Protein AF-U5CXN3-F1 (afdb_monomer)

Solvent-accessible surface area (backbone atoms only — not comparable to full-atom values): 7004 Å² total; per-residue (Å²): 109,70,69,60,63,72,71,48,63,73,87,78,48,80,87,65,94,58,96,66,82,81,83,82,73,93,72,92,73,75,80,76,73,97,66,86,78,78,87,73,80,90,79,90,49,74,53,75,70,40,73,66,41,36,50,49,53,31,61,78,68,68,49,44,76,90,44,74,73,43,29,55,50,36,54,48,53,49,50,53,53,49,50,53,54,48,59,60,54,63,76,70,66,82,81,76,74,79,79,85,75,81,134

Secondary structure (DSSP, 8-state):
-HHHHHTS-GGGS---SS---------PPPPPPS-----SPPPP-HHHH-HHHHHHHHHHTT---SSHHHHHHHHHHHHHHHHHHHHHHHTT-------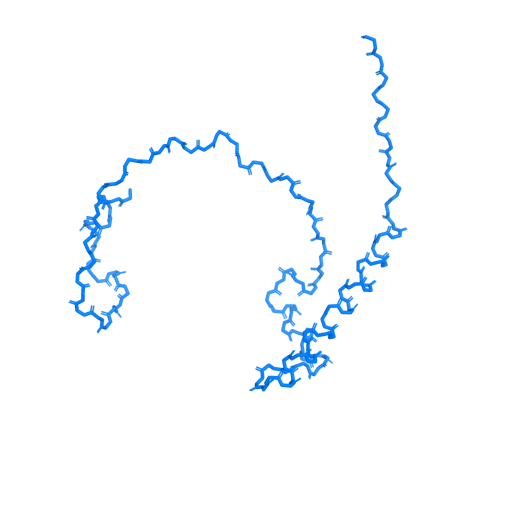----

Sequence (103 aa):
CYEAEQNGDCKNRIPCNRRGRHSFSPVEMNDPPSSTKDKDGILQSEIFYTPQAFLGFCVDNHLQFDTLRREKHSSFVIIDTVHDNFCKSLHCQPLKGQAENNE

InterPro domains:
  IPR013178 Histone acetyltransferase Rtt109/CBP [PTHR13808] (30-85)
  IPR031162 CBP/p300-type histone acetyltransferase domain [PS51727] (1-87)

Structure (mmCIF, N/CA/C/O backbone):
data_AF-U5CXN3-F1
#
_entry.id   AF-U5CXN3-F1
#
loop_
_atom_site.group_PDB
_atom_site.id
_atom_site.type_symbol
_atom_site.label_atom_id
_atom_site.label_alt_id
_atom_site.label_comp_id
_atom_site.label_asym_id
_atom_site.label_entity_id
_atom_site.label_seq_id
_atom_site.pdbx_PDB_ins_code
_atom_site.Cartn_x
_atom_site.Cartn_y
_atom_site.Cartn_z
_atom_site.occupancy
_atom_site.B_iso_or_equiv
_atom_site.auth_seq_id
_atom_site.auth_comp_id
_atom_site.auth_asym_id
_atom_site.auth_atom_id
_atom_site.pdbx_PDB_model_num
ATOM 1 N N . CYS A 1 1 ? 12.082 -1.041 30.302 1.00 67.81 1 CYS A N 1
ATOM 2 C CA . CYS A 1 1 ? 12.752 -1.208 28.991 1.00 67.81 1 CYS A CA 1
ATOM 3 C C . CYS A 1 1 ? 14.257 -0.953 29.073 1.00 67.81 1 CYS A C 1
ATOM 5 O O . CYS A 1 1 ? 14.999 -1.873 28.774 1.00 67.81 1 CYS A O 1
ATOM 7 N N . TYR A 1 2 ? 14.704 0.216 29.553 1.00 73.56 2 TYR A N 1
ATOM 8 C CA . TYR A 1 2 ? 16.128 0.590 29.638 1.00 73.56 2 TYR A CA 1
ATOM 9 C C . TYR A 1 2 ? 17.051 -0.490 30.250 1.00 73.56 2 TYR A C 1
ATOM 11 O O . TYR A 1 2 ? 17.984 -0.946 29.595 1.00 73.56 2 TYR A O 1
ATOM 19 N N . GLU A 1 3 ? 16.740 -0.988 31.450 1.00 75.12 3 GLU A N 1
ATOM 20 C CA . GLU A 1 3 ? 17.553 -2.020 32.123 1.00 75.12 3 GLU A CA 1
ATOM 21 C C . GLU A 1 3 ? 17.573 -3.372 31.383 1.00 75.12 3 GLU A C 1
ATOM 23 O O . GLU A 1 3 ? 18.574 -4.086 31.389 1.00 75.12 3 GLU A O 1
ATOM 28 N N . ALA A 1 4 ? 16.475 -3.731 30.710 1.00 75.69 4 ALA A N 1
ATOM 29 C CA . ALA A 1 4 ? 16.382 -4.981 29.954 1.00 75.69 4 ALA A CA 1
ATOM 30 C C . ALA A 1 4 ? 17.227 -4.934 28.669 1.00 75.69 4 ALA A C 1
ATOM 32 O O . ALA A 1 4 ? 17.820 -5.939 28.283 1.00 75.69 4 ALA A O 1
ATOM 33 N N . GLU A 1 5 ? 17.329 -3.764 28.031 1.00 72.38 5 GLU A N 1
ATOM 34 C CA . GLU A 1 5 ? 18.188 -3.563 26.859 1.00 72.38 5 GLU A CA 1
ATOM 35 C C . GLU A 1 5 ? 19.678 -3.520 27.226 1.00 72.38 5 GLU A C 1
ATOM 37 O O . GLU A 1 5 ? 20.503 -4.080 26.496 1.00 72.38 5 GLU A O 1
ATOM 42 N N . GLN A 1 6 ? 20.034 -2.921 28.371 1.00 69.69 6 GLN A N 1
ATOM 43 C CA . GLN A 1 6 ? 21.416 -2.909 28.872 1.00 69.69 6 GLN A CA 1
ATOM 44 C C . GLN A 1 6 ? 21.923 -4.317 29.199 1.00 69.69 6 GLN A C 1
ATOM 46 O O . GLN A 1 6 ? 23.050 -4.661 28.844 1.00 69.69 6 GLN A O 1
ATOM 51 N N . ASN A 1 7 ? 21.068 -5.148 29.800 1.00 73.56 7 ASN A N 1
ATOM 52 C CA . ASN A 1 7 ? 21.419 -6.498 30.246 1.00 73.56 7 ASN A CA 1
ATOM 53 C C . ASN A 1 7 ? 21.178 -7.592 29.186 1.00 73.56 7 ASN A C 1
ATOM 55 O O . ASN A 1 7 ? 21.438 -8.767 29.442 1.00 73.56 7 ASN A O 1
ATOM 59 N N . GLY A 1 8 ? 20.676 -7.231 28.001 1.00 70.31 8 GLY A N 1
ATOM 60 C CA . GLY A 1 8 ? 20.402 -8.177 26.920 1.00 70.31 8 GLY A CA 1
ATOM 61 C C . GLY A 1 8 ? 21.678 -8.737 26.281 1.00 70.31 8 GLY A C 1
ATOM 62 O O . GLY A 1 8 ? 22.568 -7.975 25.895 1.00 70.31 8 GLY A O 1
ATOM 63 N N . ASP A 1 9 ? 21.738 -10.065 26.123 1.00 69.50 9 ASP A N 1
ATOM 64 C CA . ASP A 1 9 ? 22.874 -10.768 25.512 1.00 69.50 9 ASP A CA 1
ATOM 65 C C . ASP A 1 9 ? 23.173 -10.215 24.107 1.00 69.50 9 ASP A C 1
ATOM 67 O O . ASP A 1 9 ? 22.288 -10.067 23.257 1.00 69.50 9 ASP A O 1
ATOM 71 N N . CYS A 1 10 ? 24.445 -9.910 23.852 1.00 64.94 10 CYS A N 1
ATOM 72 C CA . CYS A 1 10 ? 24.900 -9.321 22.599 1.00 64.94 10 CYS A CA 1
ATOM 73 C C . CYS A 1 10 ? 24.666 -10.236 21.389 1.00 64.94 10 CYS A C 1
ATOM 75 O O . CYS A 1 10 ? 24.541 -9.734 20.275 1.00 64.94 10 CYS A O 1
ATOM 77 N N . LYS A 1 11 ? 24.544 -11.553 21.601 1.00 68.31 11 LYS A N 1
ATOM 78 C CA . LYS A 1 11 ? 24.241 -12.546 20.555 1.00 68.31 11 LYS A CA 1
ATOM 79 C C . LYS A 1 11 ? 22.832 -12.417 19.978 1.00 68.31 11 LYS A C 1
ATOM 81 O O . LYS A 1 11 ? 22.608 -12.807 18.838 1.00 68.31 11 LYS A O 1
ATOM 86 N N . ASN A 1 12 ? 21.906 -11.849 20.749 1.00 66.88 12 ASN A N 1
ATOM 87 C CA . ASN A 1 12 ? 20.524 -11.615 20.326 1.00 66.88 12 ASN A CA 1
ATOM 88 C C . ASN A 1 12 ? 20.348 -10.244 19.659 1.00 66.88 12 ASN A C 1
ATOM 90 O O . ASN A 1 12 ? 19.246 -9.892 19.241 1.00 66.88 12 ASN A O 1
ATOM 94 N N . ARG A 1 13 ? 21.418 -9.445 19.571 1.00 68.62 13 ARG A N 1
ATOM 95 C CA . ARG A 1 13 ? 21.381 -8.145 18.906 1.00 68.62 13 ARG A CA 1
ATOM 96 C C . ARG A 1 13 ? 21.569 -8.352 17.408 1.00 68.62 13 ARG A C 1
ATOM 98 O O . ARG A 1 13 ? 22.504 -9.026 16.980 1.00 68.62 13 ARG A O 1
ATOM 105 N N . ILE A 1 14 ? 20.691 -7.739 16.613 1.00 67.50 14 ILE A N 1
ATOM 106 C CA . ILE A 1 14 ? 20.846 -7.689 15.157 1.00 67.50 14 ILE A CA 1
ATOM 107 C C . ILE A 1 14 ? 22.236 -7.098 14.862 1.00 67.50 14 ILE A C 1
ATOM 109 O O . ILE A 1 14 ? 22.563 -6.051 15.431 1.00 67.50 14 ILE A O 1
ATOM 113 N N . PRO A 1 15 ? 23.068 -7.734 14.015 1.00 62.22 15 PRO A N 1
ATOM 114 C CA . PRO A 1 15 ? 24.386 -7.220 13.667 1.00 62.22 15 PRO A CA 1
ATOM 115 C C . PRO A 1 15 ? 24.280 -5.851 12.983 1.00 62.22 15 PRO A C 1
ATOM 117 O O . PRO A 1 15 ? 24.122 -5.733 11.770 1.00 62.22 15 PRO A O 1
ATOM 120 N N . CYS A 1 16 ? 24.360 -4.778 13.764 1.00 58.06 16 CYS A N 1
ATOM 121 C CA . CYS A 1 16 ? 24.491 -3.437 13.229 1.00 58.06 16 CYS A CA 1
ATOM 122 C C . CYS A 1 16 ? 25.947 -3.257 12.792 1.00 58.06 16 CYS A C 1
ATOM 124 O O . CYS A 1 16 ? 26.834 -3.060 13.619 1.00 58.06 16 CYS A O 1
ATOM 126 N N . ASN A 1 17 ? 26.204 -3.255 11.482 1.00 54.62 17 ASN A N 1
ATOM 127 C CA . ASN A 1 17 ? 27.528 -2.995 10.890 1.00 54.62 17 ASN A CA 1
ATOM 128 C C . ASN A 1 17 ? 28.089 -1.580 11.185 1.00 54.62 17 ASN A C 1
ATOM 130 O O . ASN A 1 17 ? 29.120 -1.185 10.643 1.00 54.62 17 ASN A O 1
ATOM 134 N N . ARG A 1 18 ? 27.434 -0.795 12.049 1.00 57.41 18 ARG A N 1
ATOM 135 C CA . ARG A 1 18 ? 27.921 0.489 12.554 1.00 57.41 18 ARG A CA 1
ATOM 136 C C . ARG A 1 18 ? 28.493 0.284 13.953 1.00 57.41 18 ARG A C 1
ATOM 138 O O . ARG A 1 18 ? 27.763 -0.017 14.887 1.00 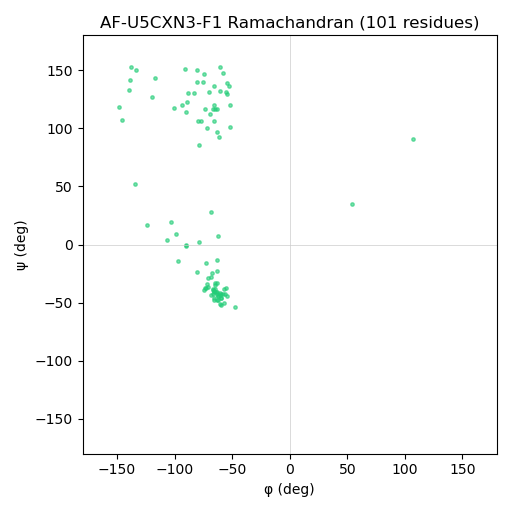57.41 18 ARG A O 1
ATOM 145 N N . ARG A 1 19 ? 29.795 0.539 14.115 1.00 57.47 19 ARG A N 1
ATOM 146 C CA . ARG A 1 19 ? 30.518 0.556 15.407 1.00 57.47 19 ARG A CA 1
ATOM 147 C C . ARG A 1 19 ? 30.110 1.730 16.322 1.00 57.47 19 ARG A C 1
ATOM 149 O O . ARG A 1 19 ? 30.924 2.224 17.096 1.00 57.47 19 ARG A O 1
ATOM 156 N N . GLY A 1 20 ? 28.881 2.226 16.202 1.00 61.53 20 GLY A N 1
ATOM 157 C CA . GLY A 1 20 ? 28.342 3.267 17.066 1.00 61.53 20 GLY A CA 1
ATOM 158 C C . GLY A 1 20 ? 27.666 2.619 18.264 1.00 61.53 20 GLY A C 1
ATOM 159 O O . GLY A 1 20 ? 26.656 1.941 18.102 1.00 61.53 20 GLY A O 1
ATOM 160 N N . ARG A 1 21 ? 28.205 2.818 19.471 1.00 64.38 21 ARG A N 1
ATOM 161 C CA . ARG A 1 21 ? 27.448 2.524 20.692 1.00 64.38 21 ARG A CA 1
ATOM 162 C C . ARG A 1 21 ? 26.322 3.551 20.783 1.00 64.38 21 ARG A C 1
ATOM 164 O O . ARG A 1 21 ? 26.600 4.735 20.951 1.00 64.38 21 ARG A O 1
ATOM 171 N N . HIS A 1 22 ? 25.075 3.114 20.640 1.00 66.81 22 HIS A N 1
ATOM 172 C CA . HIS A 1 22 ? 23.930 3.959 20.959 1.00 66.81 22 HIS A CA 1
ATOM 173 C C . HIS A 1 22 ? 23.945 4.209 22.472 1.00 66.81 22 HIS A C 1
ATOM 175 O O . HIS A 1 22 ? 23.895 3.263 23.257 1.00 66.81 22 HIS A O 1
ATOM 181 N N . SER A 1 23 ? 24.106 5.471 22.878 1.00 67.56 23 SER A N 1
ATOM 182 C CA . SER A 1 23 ? 23.990 5.860 24.282 1.00 67.56 23 SER A CA 1
ATOM 183 C C . SER A 1 23 ? 22.509 5.966 24.606 1.00 67.56 23 SER A C 1
ATOM 185 O O . SER A 1 23 ? 21.848 6.900 24.159 1.00 67.56 23 SER A O 1
ATOM 187 N N . PHE A 1 24 ? 21.985 4.998 25.347 1.00 69.94 24 PHE A N 1
ATOM 188 C CA . PHE A 1 24 ? 20.636 5.083 25.888 1.00 69.94 24 PHE A CA 1
ATOM 189 C C . PHE A 1 24 ? 20.668 5.946 27.150 1.00 69.94 24 PHE A C 1
ATOM 191 O O . PHE A 1 24 ? 21.596 5.832 27.951 1.00 69.94 24 PHE A O 1
ATOM 198 N N . SER A 1 25 ? 19.663 6.795 27.335 1.00 76.12 25 SER A N 1
ATOM 199 C CA . SER A 1 25 ? 19.436 7.527 28.581 1.00 76.12 25 SER A CA 1
ATOM 200 C C . SER A 1 25 ? 18.099 7.099 29.179 1.00 76.12 25 SER A C 1
ATOM 202 O O . SER A 1 25 ? 17.147 6.886 28.420 1.00 76.12 25 SER A O 1
ATOM 204 N N . PRO A 1 26 ? 17.991 6.996 30.512 1.00 77.31 26 PRO A N 1
ATOM 205 C CA . PRO A 1 26 ? 16.700 6.825 31.150 1.00 77.31 26 PRO A CA 1
ATOM 206 C C . PRO A 1 26 ? 15.821 8.035 30.823 1.00 77.31 26 PRO A C 1
ATOM 208 O O . PRO A 1 26 ? 16.261 9.179 30.925 1.00 77.31 26 PRO A O 1
ATOM 211 N N . VAL A 1 27 ? 14.588 7.767 30.409 1.00 80.62 27 VAL A N 1
ATOM 212 C CA . VAL A 1 27 ? 13.547 8.778 30.221 1.00 80.62 27 VAL A CA 1
ATOM 213 C C . VAL A 1 27 ? 12.413 8.399 31.158 1.00 80.62 27 VAL A C 1
ATOM 215 O O . VAL A 1 27 ? 11.957 7.254 31.131 1.00 80.62 27 VAL A O 1
ATOM 218 N N . GLU A 1 28 ? 11.985 9.341 31.996 1.00 79.88 28 GLU A N 1
ATOM 219 C CA . GLU A 1 28 ? 10.769 9.176 32.786 1.00 79.88 28 GLU A CA 1
ATOM 220 C C . GLU A 1 28 ? 9.580 9.105 31.825 1.00 79.88 28 GLU A C 1
ATOM 222 O O . GLU A 1 28 ? 9.318 10.034 31.060 1.00 79.88 28 GLU A O 1
ATOM 227 N N . MET A 1 29 ? 8.901 7.959 31.809 1.00 76.31 29 MET A N 1
ATOM 228 C CA . MET A 1 29 ? 7.663 7.803 31.058 1.00 76.31 29 MET A CA 1
ATOM 229 C C . MET A 1 29 ? 6.503 8.220 31.954 1.00 76.31 29 MET A C 1
ATOM 231 O O . MET A 1 29 ? 6.398 7.744 33.082 1.00 76.31 29 MET A O 1
ATOM 235 N N . ASN A 1 30 ? 5.622 9.074 31.435 1.00 81.69 30 ASN A N 1
ATOM 236 C CA . ASN A 1 30 ? 4.308 9.268 32.036 1.00 81.69 30 ASN A CA 1
ATOM 237 C C . ASN A 1 30 ? 3.539 7.943 32.027 1.00 81.69 30 ASN A C 1
ATOM 239 O O . ASN A 1 30 ? 3.753 7.107 31.141 1.00 81.69 30 ASN A O 1
ATOM 243 N N . ASP A 1 31 ? 2.615 7.785 32.976 1.00 81.50 31 ASP A N 1
ATOM 244 C CA . ASP A 1 31 ? 1.695 6.654 32.969 1.00 81.50 31 ASP A CA 1
ATOM 245 C C . ASP A 1 31 ? 0.988 6.565 31.607 1.00 81.50 31 ASP A C 1
ATOM 247 O O . ASP A 1 31 ? 0.591 7.597 31.043 1.00 81.50 31 ASP A O 1
ATOM 251 N N . PRO A 1 32 ? 0.851 5.353 31.036 1.00 80.00 32 PRO A N 1
ATOM 252 C CA . PRO A 1 32 ? 0.163 5.191 29.770 1.00 80.00 32 PRO A CA 1
ATOM 253 C C . PRO A 1 32 ? -1.271 5.720 29.902 1.00 80.00 32 PRO A C 1
ATOM 255 O O . PRO A 1 32 ? -1.876 5.620 30.975 1.00 80.00 32 PRO A O 1
ATOM 258 N N . PRO A 1 33 ? -1.843 6.278 28.823 1.00 83.19 33 PRO A N 1
ATOM 259 C CA . PRO A 1 33 ? -3.219 6.745 28.853 1.00 83.19 33 PRO A CA 1
ATOM 260 C C . PRO A 1 33 ? -4.146 5.614 29.312 1.00 83.19 33 PRO A C 1
ATOM 262 O O . PRO A 1 33 ? -4.002 4.465 28.895 1.00 83.19 33 PRO A O 1
ATOM 265 N N . SER A 1 34 ? -5.123 5.951 30.155 1.00 86.38 34 SER A N 1
ATOM 266 C CA . SER A 1 34 ? -6.055 4.986 30.758 1.00 86.38 34 SER A CA 1
ATOM 267 C C . SER A 1 34 ? -6.949 4.264 29.746 1.00 86.38 34 SER A C 1
ATOM 269 O O . SER A 1 34 ? -7.599 3.277 30.083 1.00 86.38 34 SER A O 1
ATOM 271 N N . SER A 1 35 ? -7.001 4.756 28.507 1.00 88.19 35 SER A N 1
ATOM 272 C CA . SER A 1 35 ? -7.805 4.201 27.431 1.00 88.19 35 SER A CA 1
ATOM 273 C C . SER A 1 35 ? -7.038 4.233 26.117 1.00 88.19 35 SER A C 1
ATOM 275 O O . SER A 1 35 ? -6.488 5.261 25.724 1.00 88.19 35 SER A O 1
ATOM 277 N N . THR A 1 36 ? -7.067 3.104 25.416 1.00 90.31 36 THR A N 1
ATOM 278 C CA . THR A 1 36 ? -6.569 2.927 24.047 1.00 90.31 36 THR A CA 1
ATOM 279 C C . THR A 1 36 ? -7.715 2.881 23.033 1.00 90.31 36 THR A C 1
ATOM 281 O O . THR A 1 36 ? -7.551 2.350 21.937 1.00 90.31 36 THR A O 1
ATOM 284 N N . LYS A 1 37 ? -8.903 3.388 23.400 1.00 91.25 37 LYS A N 1
ATOM 285 C CA . LYS A 1 37 ? -10.090 3.329 22.543 1.00 91.25 37 LYS A CA 1
ATOM 286 C C . LYS A 1 37 ? -9.858 4.118 21.254 1.00 91.25 37 LYS A C 1
ATOM 288 O O . LYS A 1 37 ? -9.713 5.340 21.288 1.00 91.25 37 LYS A O 1
ATOM 293 N N . ASP A 1 38 ? -9.878 3.396 20.142 1.00 89.75 38 ASP A N 1
ATOM 294 C CA . ASP A 1 38 ? -9.858 3.967 18.804 1.00 89.75 38 ASP A CA 1
ATOM 295 C C . ASP A 1 38 ? -11.152 4.759 18.548 1.00 89.75 38 ASP A C 1
ATOM 297 O O . ASP A 1 38 ? -12.247 4.340 18.943 1.00 89.75 38 ASP A O 1
ATOM 301 N N . LYS A 1 39 ? -11.007 5.943 17.956 1.00 91.50 39 LYS A N 1
ATOM 302 C CA . LYS A 1 39 ? -12.122 6.823 17.582 1.00 91.50 39 LYS 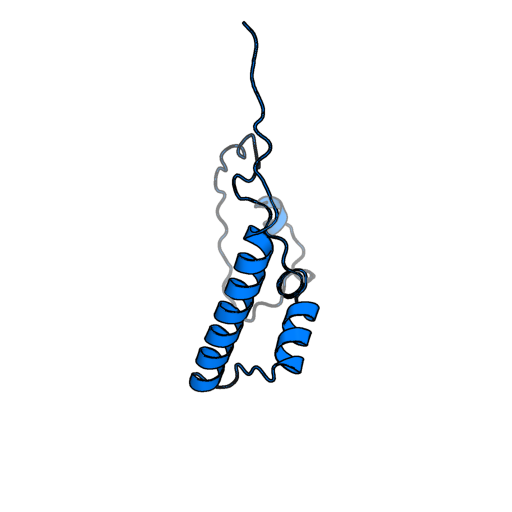A CA 1
ATOM 303 C C . LYS A 1 39 ? -12.508 6.649 16.117 1.00 91.50 39 LYS A C 1
ATOM 305 O O . LYS A 1 39 ? -13.575 7.127 15.731 1.00 91.50 39 LYS A O 1
ATOM 310 N N . ASP A 1 40 ? -11.661 5.990 15.334 1.00 89.75 40 ASP A N 1
ATOM 311 C CA . ASP A 1 40 ? -11.863 5.799 13.912 1.00 89.75 40 ASP A CA 1
ATOM 312 C C . ASP A 1 40 ? -12.845 4.648 13.652 1.00 89.75 40 ASP A C 1
ATOM 314 O O . ASP A 1 40 ? -12.999 3.706 14.436 1.00 89.75 40 ASP A O 1
ATOM 318 N N . GLY A 1 41 ? -13.570 4.752 12.539 1.00 86.50 41 GLY A N 1
ATOM 319 C CA . GLY A 1 41 ? -14.473 3.698 12.090 1.00 86.50 41 GLY A CA 1
ATOM 320 C C . GLY A 1 41 ? -13.702 2.513 11.512 1.00 86.50 41 GLY A C 1
ATOM 321 O O . GLY A 1 41 ? -12.675 2.681 10.858 1.00 86.50 41 GLY A O 1
ATOM 322 N N . ILE A 1 42 ? -14.234 1.304 11.688 1.00 86.25 42 ILE A N 1
ATOM 323 C CA . ILE A 1 42 ? -13.683 0.117 11.027 1.00 86.25 42 ILE A CA 1
ATOM 324 C C . ILE A 1 42 ? -14.051 0.173 9.541 1.00 86.25 42 ILE A C 1
ATOM 326 O O . ILE A 1 42 ? -15.227 0.094 9.184 1.00 86.25 42 ILE A O 1
ATOM 330 N N . LEU A 1 43 ? -13.044 0.263 8.673 1.00 84.69 43 LEU A N 1
ATOM 331 C CA . LEU A 1 43 ? -13.209 0.150 7.225 1.00 84.69 43 LEU A CA 1
ATOM 332 C C . LEU A 1 43 ? -12.977 -1.298 6.789 1.00 84.69 43 LEU A C 1
ATOM 334 O O . LEU A 1 43 ? -11.896 -1.850 6.988 1.00 84.69 43 LEU A O 1
ATOM 338 N N . GLN A 1 44 ? -13.987 -1.914 6.175 1.00 83.50 44 GLN A N 1
ATOM 339 C CA . GLN A 1 44 ? -13.852 -3.249 5.596 1.00 83.50 44 GLN A CA 1
ATOM 340 C C . GLN A 1 44 ? -13.389 -3.145 4.142 1.00 83.50 44 GLN A C 1
ATOM 342 O O . GLN A 1 44 ? -14.028 -2.490 3.322 1.00 83.50 44 GLN A O 1
ATOM 347 N N . SER A 1 45 ? -12.264 -3.785 3.827 1.00 85.25 45 SER A N 1
ATOM 348 C CA . SER A 1 45 ? -11.707 -3.830 2.477 1.00 85.25 45 SER A CA 1
ATOM 349 C C . SER A 1 45 ? -10.968 -5.146 2.263 1.00 85.25 45 SER A C 1
ATOM 351 O O . SER A 1 45 ? -9.986 -5.421 2.949 1.00 85.25 45 SER A O 1
ATOM 353 N N . GLU A 1 46 ? -11.422 -5.956 1.306 1.00 86.56 46 GLU A N 1
ATOM 354 C CA . GLU A 1 46 ? -10.801 -7.254 1.003 1.00 86.56 46 GLU A CA 1
ATOM 355 C C . GLU A 1 46 ? -9.370 -7.094 0.471 1.00 86.56 46 GLU A C 1
ATOM 357 O O . GLU A 1 46 ? -8.471 -7.833 0.869 1.00 86.56 46 GLU A O 1
ATOM 362 N N . ILE A 1 47 ? -9.133 -6.070 -0.354 1.00 90.50 47 ILE A N 1
ATOM 363 C CA . ILE A 1 47 ? -7.818 -5.774 -0.941 1.00 90.50 47 ILE A CA 1
ATOM 364 C C . ILE A 1 47 ? -6.786 -5.297 0.090 1.00 90.50 47 ILE A C 1
ATOM 366 O O . ILE A 1 47 ? -5.598 -5.527 -0.110 1.00 90.50 47 ILE A O 1
ATOM 370 N N . PHE A 1 48 ? -7.210 -4.671 1.195 1.00 91.31 48 PHE A N 1
ATOM 371 C CA . PHE A 1 48 ? -6.305 -4.161 2.238 1.00 91.31 48 PHE A CA 1
ATOM 372 C C . PHE A 1 48 ? -6.315 -4.983 3.528 1.00 91.31 48 PHE A C 1
ATOM 374 O O . PHE A 1 48 ? -5.635 -4.625 4.487 1.00 91.31 48 PHE A O 1
ATOM 381 N N . TYR A 1 49 ? -7.046 -6.098 3.562 1.00 91.19 49 TYR A N 1
ATOM 382 C CA . TYR A 1 49 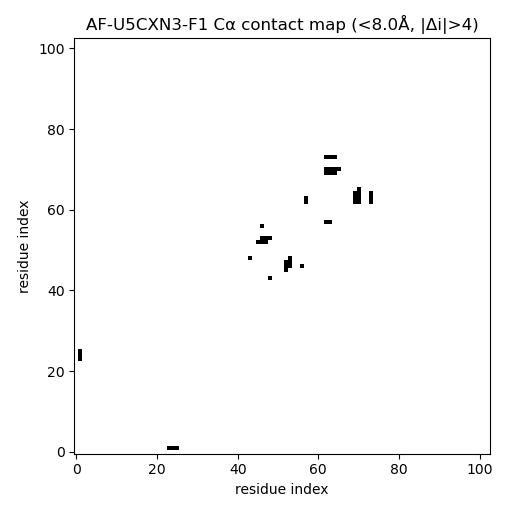? -7.099 -6.950 4.747 1.00 91.19 49 TYR A CA 1
ATOM 383 C C . TYR A 1 49 ? -5.782 -7.703 4.989 1.00 91.19 49 TYR A C 1
ATOM 385 O O . TYR A 1 49 ? -5.359 -7.872 6.131 1.00 91.19 49 TYR A O 1
ATOM 393 N N . THR A 1 50 ? -5.106 -8.142 3.920 1.00 95.44 50 THR A N 1
ATOM 394 C CA . THR A 1 50 ? -3.797 -8.808 4.010 1.00 95.44 50 THR A CA 1
ATOM 395 C C . THR A 1 50 ? -2.839 -8.322 2.924 1.00 95.44 50 THR A C 1
ATOM 397 O O . THR A 1 50 ? -3.285 -7.965 1.830 1.00 95.44 50 THR A O 1
ATOM 400 N N . PRO A 1 51 ? -1.514 -8.380 3.163 1.00 95.31 51 PRO A N 1
ATOM 401 C CA . PRO A 1 51 ? -0.527 -8.093 2.125 1.00 95.31 51 PRO A CA 1
ATOM 402 C C . PRO A 1 51 ? -0.691 -8.984 0.888 1.00 95.31 51 PRO A C 1
ATOM 404 O O . PRO A 1 51 ? -0.533 -8.520 -0.236 1.00 95.31 51 PRO A O 1
ATOM 407 N N . GLN A 1 52 ? -1.034 -10.261 1.079 1.00 96.88 52 GLN A N 1
ATOM 408 C CA . GLN A 1 52 ? -1.243 -11.205 -0.018 1.00 96.88 52 GLN A CA 1
ATOM 409 C C . GLN A 1 52 ? -2.447 -10.829 -0.886 1.00 96.88 52 GLN A C 1
ATOM 411 O O . GLN A 1 52 ? -2.344 -10.921 -2.105 1.00 96.88 52 GLN A O 1
ATOM 416 N N . ALA A 1 53 ? -3.555 -10.378 -0.287 1.00 94.38 53 ALA A N 1
ATOM 417 C CA . ALA A 1 53 ? -4.720 -9.912 -1.040 1.00 94.38 53 ALA A CA 1
ATOM 418 C C . ALA A 1 53 ? -4.377 -8.683 -1.892 1.00 94.38 53 ALA A C 1
ATOM 420 O O . ALA A 1 53 ? -4.717 -8.638 -3.074 1.00 94.38 53 ALA A O 1
ATOM 421 N N . PHE A 1 54 ? -3.618 -7.738 -1.331 1.00 95.38 54 PHE A N 1
ATOM 422 C CA . PHE A 1 54 ? -3.131 -6.582 -2.078 1.00 95.38 54 PHE A CA 1
ATOM 423 C C . PHE A 1 54 ? -2.211 -6.985 -3.242 1.00 95.38 54 PHE A C 1
ATOM 425 O O . PHE A 1 54 ? -2.355 -6.479 -4.354 1.00 95.38 54 PHE A O 1
ATOM 432 N N . LEU A 1 55 ? -1.277 -7.916 -3.016 1.00 96.25 55 LEU A N 1
ATOM 433 C CA . LEU A 1 55 ? -0.389 -8.408 -4.073 1.00 96.25 55 LEU A CA 1
ATOM 434 C C . LEU A 1 55 ? -1.155 -9.172 -5.159 1.00 96.25 55 LEU A C 1
ATOM 436 O O . LEU A 1 55 ? -0.864 -8.971 -6.334 1.00 96.25 55 LEU A O 1
ATOM 440 N N . GLY A 1 56 ? -2.140 -9.994 -4.786 1.00 95.56 56 GLY A N 1
ATOM 441 C CA . GLY A 1 56 ? -3.041 -10.662 -5.729 1.00 95.56 56 GLY A CA 1
ATOM 442 C C . GLY A 1 56 ? -3.765 -9.649 -6.611 1.00 95.56 56 GLY A C 1
ATOM 443 O O . GLY A 1 56 ? -3.641 -9.701 -7.830 1.00 95.56 56 GLY A O 1
ATOM 444 N N . PHE A 1 57 ? -4.377 -8.634 -5.993 1.00 95.12 57 PHE A N 1
ATOM 445 C CA . PHE A 1 57 ? -4.992 -7.518 -6.710 1.00 95.12 57 PHE A CA 1
ATOM 446 C C . PHE A 1 57 ? -4.017 -6.831 -7.681 1.00 95.12 57 PHE A C 1
ATOM 448 O O . PHE A 1 57 ? -4.376 -6.558 -8.827 1.00 95.12 57 PHE A O 1
ATOM 455 N N . CYS A 1 58 ? -2.777 -6.573 -7.255 1.00 96.25 58 CYS A N 1
ATOM 456 C CA . CYS A 1 58 ? -1.766 -5.958 -8.115 1.00 96.25 58 CYS A CA 1
ATOM 457 C C . CYS A 1 58 ? -1.404 -6.843 -9.313 1.00 96.25 58 CYS A C 1
ATOM 459 O O . CYS A 1 58 ? -1.247 -6.329 -10.419 1.00 96.25 58 CYS A O 1
ATOM 461 N N . VAL A 1 59 ? -1.271 -8.155 -9.112 1.00 96.06 59 VAL A N 1
ATOM 462 C CA . VAL A 1 59 ? -0.956 -9.110 -10.184 1.00 96.06 59 VAL A CA 1
ATOM 463 C C . VAL A 1 59 ? -2.104 -9.190 -11.189 1.00 96.06 59 VAL A C 1
ATOM 465 O O . VAL A 1 59 ? -1.862 -9.052 -12.392 1.00 96.06 59 VAL A O 1
ATOM 468 N N . ASP A 1 60 ? -3.334 -9.333 -10.695 1.00 95.25 60 ASP A N 1
ATOM 469 C CA . ASP A 1 60 ? -4.547 -9.455 -11.509 1.00 95.25 60 ASP A CA 1
ATOM 470 C C . ASP A 1 60 ? -4.804 -8.197 -12.352 1.00 95.25 60 ASP A C 1
ATOM 472 O O . ASP A 1 60 ? -5.266 -8.292 -13.486 1.00 95.25 60 ASP A O 1
ATOM 476 N N . ASN A 1 61 ? -4.442 -7.019 -11.829 1.00 94.31 61 ASN A N 1
ATOM 477 C CA . ASN A 1 61 ? -4.592 -5.728 -12.511 1.00 94.31 61 ASN A CA 1
ATOM 478 C C . ASN A 1 61 ? -3.299 -5.231 -13.182 1.00 94.31 61 ASN A C 1
ATOM 480 O O . ASN A 1 61 ? -3.239 -4.091 -13.642 1.00 94.31 61 ASN A O 1
ATOM 484 N N . HIS A 1 62 ? -2.257 -6.065 -13.245 1.00 96.00 62 HIS A N 1
ATOM 485 C CA . HIS A 1 62 ? -0.968 -5.752 -13.878 1.00 96.00 62 HIS A CA 1
ATOM 486 C C . HIS A 1 62 ? -0.301 -4.462 -13.364 1.00 96.00 62 HIS A C 1
ATOM 488 O O . HIS A 1 62 ? 0.370 -3.741 -14.112 1.00 96.00 62 HIS A O 1
ATOM 494 N N . LEU A 1 63 ? -0.469 -4.176 -12.074 1.00 97.25 63 LEU A N 1
ATOM 495 C CA . LEU A 1 63 ? 0.098 -3.006 -11.416 1.00 97.25 63 LEU A CA 1
ATOM 496 C C . LEU A 1 63 ? 1.594 -3.196 -11.166 1.00 97.25 63 LEU A C 1
ATOM 498 O O . LEU A 1 63 ? 2.060 -4.276 -10.798 1.00 97.25 63 LEU A O 1
ATOM 502 N N . GLN A 1 64 ? 2.362 -2.129 -11.377 1.00 96.12 64 GLN A N 1
ATOM 503 C CA . GLN A 1 64 ? 3.821 -2.152 -11.295 1.00 96.12 64 GLN A CA 1
ATOM 504 C C . GLN A 1 64 ? 4.357 -0.900 -10.601 1.00 96.12 64 GLN A C 1
ATOM 506 O O . GLN A 1 64 ? 3.876 0.210 -10.823 1.00 96.12 64 GLN A O 1
ATOM 511 N N . PHE A 1 65 ? 5.401 -1.091 -9.793 1.00 97.31 65 PHE A N 1
ATOM 512 C CA . PHE A 1 65 ? 6.001 -0.064 -8.931 1.00 97.31 65 PHE A CA 1
ATOM 513 C C . PHE A 1 65 ? 7.511 0.123 -9.187 1.00 97.31 65 PHE A C 1
ATOM 515 O O . PHE A 1 65 ? 8.227 0.697 -8.375 1.00 97.31 65 PHE A O 1
ATOM 522 N N . ASP A 1 66 ? 8.012 -0.370 -10.321 1.00 97.25 66 ASP A N 1
ATOM 523 C CA . ASP A 1 66 ? 9.426 -0.364 -10.725 1.00 97.25 66 ASP A CA 1
ATOM 524 C C . ASP A 1 66 ? 9.897 0.977 -11.317 1.00 97.25 66 ASP A C 1
ATOM 526 O O . ASP A 1 66 ? 11.084 1.300 -11.289 1.00 97.25 66 ASP A O 1
ATOM 530 N N . THR A 1 67 ? 8.975 1.782 -11.851 1.00 97.88 67 THR A N 1
ATOM 531 C CA . THR A 1 67 ? 9.266 3.117 -12.391 1.00 97.88 67 THR A CA 1
ATOM 532 C C . THR A 1 67 ? 8.253 4.137 -11.893 1.00 97.88 67 THR A C 1
ATOM 534 O O . THR A 1 67 ? 7.079 3.818 -11.719 1.00 97.88 67 THR A O 1
ATOM 537 N N . LEU A 1 68 ? 8.670 5.401 -11.761 1.00 98.06 68 LEU A N 1
ATOM 538 C CA . LEU A 1 68 ? 7.802 6.481 -11.273 1.00 98.06 68 LEU A CA 1
ATOM 539 C C . LEU A 1 68 ? 6.501 6.623 -12.082 1.00 98.06 68 LEU A C 1
ATOM 541 O O . LEU A 1 68 ? 5.446 6.914 -11.532 1.00 98.06 68 LEU A O 1
ATOM 545 N N . ARG A 1 69 ? 6.557 6.430 -13.405 1.00 97.25 69 ARG A N 1
ATOM 546 C CA . ARG A 1 69 ? 5.361 6.522 -14.256 1.00 97.25 69 ARG A CA 1
ATOM 547 C C . ARG A 1 69 ? 4.366 5.395 -13.961 1.00 97.25 69 ARG A C 1
ATOM 549 O O . ARG A 1 69 ? 3.168 5.654 -13.929 1.00 97.25 69 ARG A O 1
ATOM 556 N N . ARG A 1 70 ? 4.860 4.165 -13.779 1.00 97.69 70 ARG A N 1
ATOM 557 C CA . ARG A 1 70 ? 4.026 2.988 -13.490 1.00 97.69 70 ARG A CA 1
ATOM 558 C C . ARG A 1 70 ? 3.483 3.027 -12.064 1.00 97.69 70 ARG A C 1
ATOM 560 O O . ARG A 1 70 ? 2.311 2.726 -11.877 1.00 97.69 70 ARG A O 1
ATOM 567 N N . GLU A 1 71 ? 4.279 3.496 -11.106 1.00 97.81 71 GLU A N 1
ATOM 568 C CA . GLU A 1 71 ? 3.836 3.715 -9.727 1.00 97.81 71 GLU A CA 1
ATOM 569 C C . GLU A 1 71 ? 2.674 4.713 -9.679 1.00 97.81 71 GLU A C 1
ATOM 571 O O . GLU A 1 71 ? 1.609 4.360 -9.192 1.00 97.81 71 GLU A O 1
ATOM 576 N N . LYS A 1 72 ? 2.811 5.898 -10.291 1.00 97.94 72 LYS A N 1
ATOM 577 C CA . LYS A 1 72 ? 1.728 6.898 -10.331 1.00 97.94 72 LYS A CA 1
ATOM 578 C C . LYS A 1 72 ? 0.434 6.355 -10.924 1.00 97.94 72 LYS A C 1
ATOM 580 O O . LYS A 1 72 ? -0.649 6.647 -10.424 1.00 97.94 72 LYS A O 1
ATOM 585 N N . HIS A 1 73 ? 0.548 5.594 -12.010 1.00 97.69 73 HIS A N 1
ATOM 586 C CA . HIS A 1 73 ? -0.608 4.969 -12.639 1.00 97.69 73 HIS A CA 1
ATOM 587 C C . HIS A 1 73 ? -1.242 3.918 -11.721 1.00 97.69 73 HIS A C 1
ATOM 589 O O . HIS A 1 73 ? -2.452 3.941 -11.524 1.00 97.69 73 HIS A O 1
ATOM 595 N N . SER A 1 74 ? -0.430 3.056 -11.110 1.00 97.19 74 SER A N 1
ATOM 596 C CA . SER A 1 74 ? -0.901 2.042 -10.163 1.00 97.19 74 SER A CA 1
ATOM 597 C C . SER A 1 74 ? -1.589 2.673 -8.952 1.00 97.19 74 SER A C 1
ATOM 599 O O . SER A 1 74 ? -2.674 2.243 -8.574 1.00 97.19 74 SER A O 1
ATOM 601 N N . SER A 1 75 ? -1.015 3.745 -8.402 1.00 96.00 75 SER A N 1
ATOM 602 C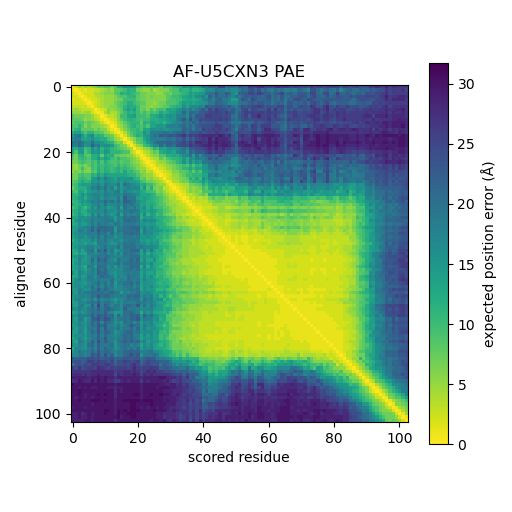 CA . SER A 1 75 ? -1.600 4.532 -7.315 1.00 96.00 75 SER A CA 1
ATOM 603 C C . SER A 1 75 ? -2.956 5.124 -7.712 1.00 96.00 75 SER A C 1
ATOM 605 O O . SER A 1 75 ? -3.907 5.031 -6.942 1.00 96.00 75 SER A O 1
ATOM 607 N N . PHE A 1 76 ? -3.090 5.656 -8.932 1.00 95.44 76 PHE A N 1
ATOM 608 C CA . PHE A 1 76 ? -4.377 6.131 -9.447 1.00 95.44 76 PHE A CA 1
ATOM 609 C C . PHE A 1 76 ? -5.419 5.006 -9.558 1.00 95.44 76 PHE A C 1
ATOM 611 O O . PHE A 1 76 ? -6.531 5.173 -9.069 1.00 95.44 76 PHE A O 1
ATOM 618 N N . VAL A 1 77 ? -5.056 3.854 -10.136 1.00 94.56 77 VAL A N 1
ATOM 619 C CA . VAL A 1 77 ? -5.963 2.697 -10.276 1.00 94.56 77 VAL A CA 1
ATOM 620 C C . VAL A 1 77 ? -6.431 2.187 -8.914 1.00 94.56 77 VAL A C 1
ATOM 622 O O . VAL A 1 77 ? -7.614 1.894 -8.744 1.00 94.56 77 VAL A O 1
ATOM 625 N N . ILE A 1 78 ? -5.528 2.110 -7.931 1.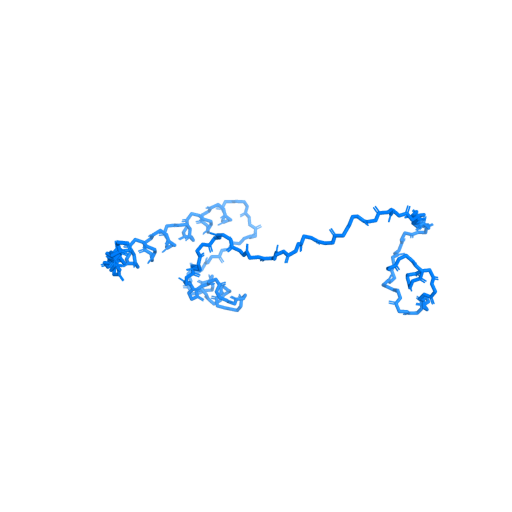00 93.94 78 ILE A N 1
ATOM 626 C CA . ILE A 1 78 ? -5.873 1.724 -6.558 1.00 93.94 78 ILE A CA 1
ATOM 627 C C . ILE A 1 78 ? -6.876 2.717 -5.973 1.00 93.94 78 ILE A C 1
ATOM 629 O O . ILE A 1 78 ? -7.914 2.294 -5.478 1.00 93.94 78 ILE A O 1
ATOM 633 N N . ILE A 1 79 ? -6.599 4.023 -6.048 1.00 92.19 79 ILE A N 1
ATOM 634 C CA . ILE A 1 79 ? -7.482 5.058 -5.490 1.00 92.19 79 ILE A CA 1
ATOM 635 C C . ILE A 1 79 ? -8.874 5.001 -6.129 1.00 92.19 79 ILE A C 1
ATOM 637 O O . ILE A 1 79 ? -9.867 5.030 -5.407 1.00 92.19 79 ILE A O 1
ATOM 641 N N . ASP A 1 80 ? -8.948 4.885 -7.454 1.00 92.62 80 ASP A N 1
ATOM 642 C CA . ASP A 1 80 ? -10.207 4.816 -8.204 1.00 92.62 80 ASP A CA 1
ATOM 643 C C . ASP A 1 80 ? -11.019 3.565 -7.836 1.00 92.62 80 ASP A C 1
ATOM 645 O O . ASP A 1 80 ? -12.178 3.652 -7.434 1.00 92.62 80 ASP A O 1
ATOM 649 N N . THR A 1 81 ? -10.362 2.402 -7.821 1.00 89.75 81 THR A N 1
ATOM 650 C CA . THR A 1 81 ? -10.967 1.128 -7.402 1.00 89.75 81 THR A CA 1
ATOM 651 C C . THR A 1 81 ? -11.506 1.215 -5.978 1.00 89.75 81 THR A C 1
ATOM 653 O O . THR A 1 81 ? -12.588 0.720 -5.663 1.00 89.75 81 THR A O 1
ATOM 656 N N . VAL A 1 82 ? -10.740 1.830 -5.086 1.00 87.56 82 VAL A N 1
ATOM 657 C CA . VAL A 1 82 ? -11.087 1.984 -3.678 1.00 87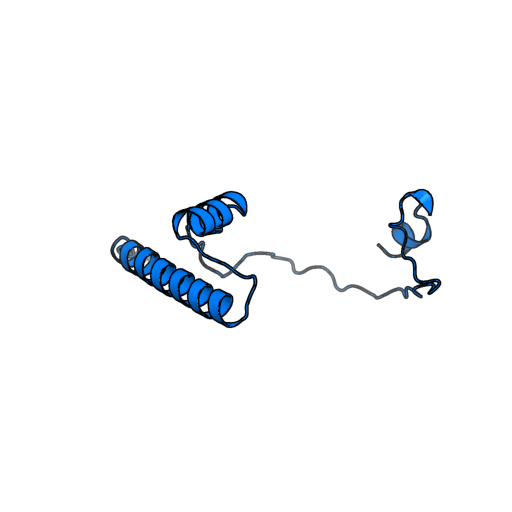.56 82 VAL A CA 1
ATOM 658 C C . VAL A 1 82 ? -12.272 2.928 -3.513 1.00 87.56 82 VAL A C 1
ATOM 660 O O . VAL A 1 82 ? -13.198 2.608 -2.771 1.00 87.56 82 VAL A O 1
ATOM 663 N N . HIS A 1 83 ? -12.283 4.044 -4.238 1.00 86.12 83 HIS A N 1
ATOM 664 C CA . HIS A 1 83 ? -13.402 4.975 -4.261 1.00 86.12 83 HIS A CA 1
ATOM 665 C C . HIS A 1 83 ? -14.681 4.292 -4.760 1.00 86.12 83 HIS A C 1
ATOM 667 O O . HIS A 1 83 ? -15.714 4.387 -4.105 1.00 86.12 83 HIS A O 1
ATOM 673 N N . ASP A 1 84 ? -14.609 3.518 -5.842 1.0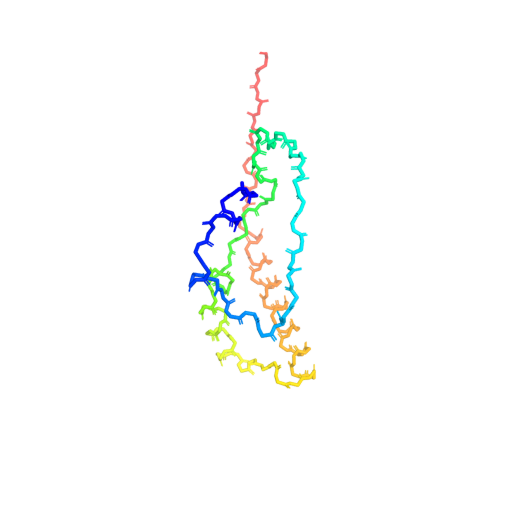0 78.62 84 ASP A N 1
ATOM 674 C CA . ASP A 1 84 ? -15.745 2.757 -6.366 1.00 78.62 84 ASP A CA 1
ATOM 675 C C . ASP A 1 84 ? -16.260 1.701 -5.386 1.00 78.62 84 ASP A C 1
ATOM 677 O O . ASP A 1 84 ? -17.470 1.569 -5.185 1.00 78.62 84 ASP A O 1
ATOM 681 N N . ASN A 1 85 ? -15.361 0.944 -4.756 1.00 72.50 85 ASN A N 1
ATOM 682 C CA . ASN A 1 85 ? -15.735 -0.072 -3.773 1.00 72.50 85 ASN A CA 1
ATOM 683 C C . ASN A 1 85 ? -16.337 0.556 -2.508 1.00 72.50 85 ASN A C 1
ATOM 685 O O . ASN A 1 85 ? -17.327 0.045 -1.982 1.00 72.50 85 ASN A O 1
ATOM 689 N N . PHE A 1 86 ? -15.815 1.698 -2.055 1.00 67.44 86 PHE A N 1
ATOM 690 C CA . PHE A 1 86 ? -16.367 2.411 -0.906 1.00 67.44 86 PHE A CA 1
ATOM 691 C C . PHE A 1 86 ? -17.676 3.135 -1.229 1.00 67.44 86 PHE A C 1
ATOM 693 O O . PHE A 1 86 ? -18.604 3.065 -0.428 1.00 67.44 86 PHE A O 1
ATOM 700 N N . CYS A 1 87 ? -17.821 3.755 -2.401 1.00 58.06 87 CYS A N 1
ATOM 701 C CA . CYS A 1 87 ? -19.083 4.363 -2.831 1.00 58.06 87 CYS A CA 1
ATOM 702 C C . CYS A 1 87 ? -20.189 3.318 -3.030 1.00 58.06 87 CYS A C 1
ATOM 704 O O . CYS A 1 87 ? -21.341 3.582 -2.683 1.00 58.06 87 CYS A O 1
ATOM 706 N N . LYS A 1 88 ? -19.854 2.110 -3.504 1.00 55.41 88 LYS A N 1
ATOM 707 C CA . LYS A 1 88 ? -20.786 0.969 -3.527 1.00 55.41 88 LYS A CA 1
ATOM 708 C C . LYS A 1 88 ? -21.133 0.493 -2.111 1.00 55.41 88 LYS A C 1
ATOM 710 O O . LYS A 1 88 ? -22.296 0.209 -1.839 1.00 55.41 88 LYS A O 1
ATOM 715 N N . SER A 1 89 ? -20.163 0.471 -1.193 1.00 50.12 89 SER A N 1
ATOM 716 C CA . SER A 1 89 ? -20.384 0.083 0.209 1.00 50.12 89 SER A CA 1
ATOM 717 C C . SER A 1 89 ? -21.182 1.118 1.022 1.00 50.12 89 SER A C 1
ATOM 719 O O . SER A 1 89 ? -21.896 0.741 1.950 1.00 50.12 89 SER A O 1
ATOM 721 N N . LEU A 1 90 ? -21.106 2.409 0.681 1.00 47.16 90 LEU A N 1
ATOM 722 C CA . LEU A 1 90 ? -21.847 3.499 1.336 1.00 47.16 90 LEU A CA 1
ATOM 723 C C . LEU A 1 90 ? -23.347 3.506 0.994 1.00 47.16 90 LEU A C 1
ATOM 725 O O . LEU A 1 90 ? -24.128 4.106 1.730 1.00 47.16 90 LEU A O 1
ATOM 729 N N . HIS A 1 91 ? -23.784 2.803 -0.058 1.00 45.75 91 HIS A N 1
ATOM 730 C CA . HIS A 1 91 ? -25.213 2.675 -0.381 1.00 45.75 91 HIS A CA 1
ATOM 731 C C . HIS A 1 91 ? -25.960 1.642 0.487 1.00 45.75 91 HIS A C 1
ATOM 733 O O . HIS A 1 91 ? -27.158 1.441 0.305 1.00 45.75 91 HIS A O 1
ATOM 739 N N . CYS A 1 92 ? -25.291 1.007 1.456 1.00 40.53 92 CYS A N 1
ATOM 740 C CA . CYS A 1 92 ? -25.886 -0.029 2.299 1.00 40.53 92 CYS A CA 1
ATOM 741 C C . CYS A 1 92 ? -25.578 0.142 3.792 1.00 40.53 92 CYS A C 1
ATOM 743 O O . CYS A 1 92 ? -25.191 -0.833 4.420 1.00 40.53 92 CYS A O 1
ATOM 745 N N . GLN A 1 93 ? -25.811 1.315 4.395 1.00 41.94 93 GLN A N 1
ATOM 746 C CA . GLN A 1 93 ? -26.243 1.377 5.805 1.00 41.94 93 GLN A CA 1
ATOM 747 C C . GLN A 1 93 ? -27.212 2.551 6.026 1.00 41.94 93 GLN A C 1
ATOM 749 O O . GLN A 1 93 ? -26.777 3.701 6.072 1.00 41.94 93 GLN A O 1
ATOM 754 N N . PRO A 1 94 ? -28.524 2.306 6.223 1.00 39.16 94 PRO A N 1
ATOM 755 C CA . PRO A 1 94 ? 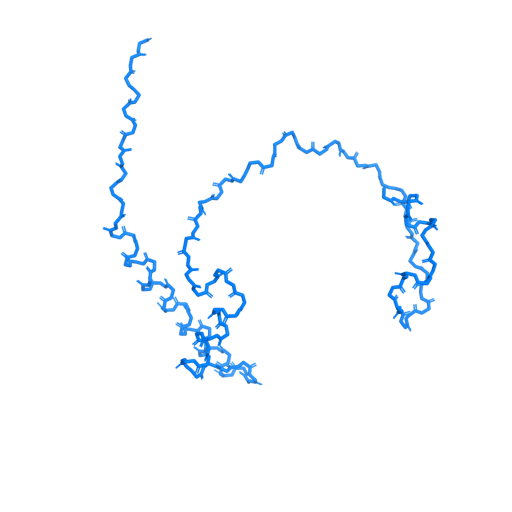-29.350 3.272 6.922 1.00 39.16 94 PRO A CA 1
ATOM 756 C C . PRO A 1 94 ? -28.834 3.323 8.361 1.00 39.16 94 PRO A C 1
ATOM 758 O O . PRO A 1 94 ? -28.844 2.307 9.061 1.00 39.16 94 PRO A O 1
ATOM 761 N N . LEU A 1 95 ? -28.390 4.501 8.798 1.00 41.91 95 LEU A N 1
ATOM 762 C CA . LEU A 1 95 ? -28.211 4.817 10.211 1.00 41.91 95 LEU A CA 1
ATOM 763 C C . LEU A 1 95 ? -29.527 4.485 10.932 1.00 41.91 95 LEU A C 1
ATOM 765 O O . LEU A 1 95 ? -30.498 5.238 10.850 1.00 41.91 95 LEU A O 1
ATOM 769 N N . LYS A 1 96 ? -29.593 3.335 11.612 1.00 40.56 96 LYS A N 1
ATOM 770 C CA . LYS A 1 96 ? -30.652 3.078 12.587 1.00 40.56 96 LYS A CA 1
ATOM 771 C C . LYS A 1 96 ? -30.434 4.074 13.715 1.00 40.56 96 LYS A C 1
ATOM 773 O O . LYS A 1 96 ? -29.490 3.934 14.488 1.00 40.56 96 LYS A O 1
ATOM 778 N N . GLY A 1 97 ? -31.294 5.088 13.762 1.00 40.94 97 GLY A N 1
ATOM 779 C CA . GLY A 1 97 ? -31.372 6.015 14.876 1.00 40.94 97 GLY A CA 1
ATOM 780 C C . GLY A 1 97 ? -31.506 5.233 16.175 1.00 40.94 97 GLY A C 1
ATOM 781 O O . GLY A 1 97 ? -32.456 4.468 16.355 1.00 40.94 97 GLY A O 1
ATOM 782 N N . GLN A 1 98 ? -30.545 5.414 17.075 1.00 37.16 98 GLN A N 1
ATOM 783 C CA . GLN A 1 98 ? -30.801 5.166 18.480 1.00 37.16 98 GLN A CA 1
ATOM 784 C C . GLN A 1 98 ? -31.696 6.312 18.940 1.00 37.16 98 GLN A C 1
ATOM 786 O O . GLN A 1 98 ? -31.254 7.441 19.124 1.00 37.16 98 GLN A O 1
ATOM 791 N N . ALA A 1 99 ? -32.991 6.018 19.017 1.00 45.09 99 ALA A N 1
ATOM 792 C CA . ALA A 1 99 ? -33.913 6.794 19.815 1.00 45.09 99 ALA A CA 1
ATOM 793 C C . ALA A 1 99 ? -33.468 6.657 21.275 1.00 45.09 99 ALA A C 1
ATOM 795 O O . ALA A 1 99 ? -33.777 5.664 21.932 1.00 45.09 99 ALA A O 1
ATOM 796 N N . GLU A 1 100 ? -32.714 7.634 21.766 1.00 44.34 100 GLU A N 1
ATOM 797 C CA . GLU A 1 100 ? -32.645 7.908 23.195 1.00 44.34 100 GLU A CA 1
ATOM 798 C C . GLU A 1 100 ? -33.913 8.685 23.551 1.00 44.34 100 GLU A C 1
ATOM 800 O O . GLU A 1 100 ? -33.968 9.910 23.499 1.00 44.34 100 GLU A O 1
ATOM 805 N N . ASN A 1 101 ? -34.978 7.930 23.815 1.00 45.72 101 ASN A N 1
ATOM 806 C CA . ASN A 1 101 ? -36.103 8.430 24.579 1.00 45.72 101 ASN A CA 1
ATOM 807 C C . ASN A 1 101 ? -35.857 8.116 26.061 1.00 45.72 101 ASN A C 1
ATOM 809 O O . ASN A 1 101 ? -35.317 7.053 26.384 1.00 45.72 101 ASN A O 1
ATOM 813 N N . ASN A 1 102 ? -36.425 8.990 26.896 1.00 43.91 102 ASN A N 1
ATOM 814 C CA . ASN A 1 102 ? -36.880 8.788 28.279 1.00 43.91 102 ASN A CA 1
ATOM 815 C C . ASN A 1 102 ? -36.000 9.442 29.359 1.00 43.91 102 ASN A C 1
ATOM 817 O O . ASN A 1 102 ? -35.051 8.839 29.850 1.00 43.91 102 ASN A O 1
ATOM 821 N N . GLU A 1 103 ? -36.399 10.683 29.667 1.00 40.34 103 GLU A N 1
ATOM 822 C CA . GLU A 1 103 ? -36.841 11.166 30.996 1.00 40.34 103 GLU A CA 1
ATOM 823 C C . GLU A 1 103 ? -35.889 11.060 32.199 1.00 40.34 103 GLU A C 1
ATOM 825 O O . GLU A 1 103 ? -35.607 9.940 32.678 1.00 40.34 103 GLU A O 1
#

Organism: Amborella trichopoda (NCBI:txid13333)

pLDDT: mean 77.18, std 18.6, range [37.16, 98.06]

Radius of gyration: 24.0 Å; Cα contacts (8 Å, |Δi|>4): 23; chains: 1; bounding box: 67×24×47 Å

Mean predicted aligned error: 14.73 Å

Foldseek 3Di:
DVVCVVPDDPVPDDPDPDPDDDDDDDDDDDDDPPDPDDPDDDDDDQCPPDPVSVVVVCVVVVQDDPDPVSVVVSVVVVVVVVCVVVVVVVVPDDPPDPPPDDD